Protein AF-A0A0Q9AHB1-F1 (afdb_monomer)

Mean predicted aligned error: 4.06 Å

Solvent-accessible surface area (backbone atoms only — not comparable to full-atom values): 9560 Å² total; per-residue (Å²): 133,93,78,72,89,80,87,86,77,61,76,89,49,44,69,60,50,55,49,52,66,69,68,57,67,99,54,82,50,74,65,58,46,51,43,52,50,53,38,51,51,30,42,77,64,73,39,53,75,69,41,67,54,43,90,66,41,55,68,45,82,72,51,75,43,78,50,66,79,38,78,40,66,98,51,99,54,70,43,67,46,81,44,76,42,65,41,76,35,64,89,39,68,52,30,38,54,49,50,55,51,52,55,50,44,34,66,38,89,88,49,86,80,52,73,78,77,51,71,67,27,45,74,71,36,31,56,92,93,44,76,41,62,40,73,54,24,52,80,83,46,89,53,77,80,54,74,74,75,62,76,84,129

Sequence (153 aa):
MRHDLRGFLPMTALPRFARWLSCQEDRESAREALRRELTEELGEAGHPELATGIAAVDFRWVRKVVDGPKKAPGHPYRQIRFFEVFELDLTIAAARTLHDALVALARDPGEALIICAGREDIVHGRIGALYVAPQSAFLIGDRRLHADLPAPR

Nearest PDB structures (foldseek):
  8ieb-assembly1_B  TM=1.935E-01  e=2.829E+00  Homo sapiens
  8ieq-assembly1_D  TM=2.046E-01  e=5.278E+00  Homo sapiens
  8rna-assembly1_F  TM=1.941E-01  e=9.252E+00  Influenza B virus (B/Memphis/13/2003)

Structure (mmCIF, N/CA/C/O backbone):
data_AF-A0A0Q9AHB1-F1
#
_entry.id   AF-A0A0Q9AHB1-F1
#
loop_
_atom_site.group_PDB
_atom_site.id
_atom_site.type_symbol
_atom_site.label_atom_id
_atom_site.label_alt_id
_atom_site.label_comp_id
_atom_site.label_asym_id
_atom_site.label_entity_id
_atom_site.label_seq_id
_atom_site.pdbx_PDB_ins_code
_atom_site.Cartn_x
_atom_site.Cartn_y
_atom_site.Cartn_z
_atom_site.occupancy
_atom_site.B_iso_or_equiv
_atom_site.auth_seq_id
_atom_site.auth_comp_id
_atom_site.auth_asym_id
_atom_site.auth_atom_id
_atom_site.pdbx_PDB_model_num
ATOM 1 N N . MET A 1 1 ? -8.662 -8.900 -4.309 1.00 58.69 1 MET A N 1
ATOM 2 C CA . MET A 1 1 ? -7.797 -8.839 -5.540 1.00 58.69 1 MET A CA 1
ATOM 3 C C . MET A 1 1 ? -8.229 -9.722 -6.742 1.00 58.69 1 MET A C 1
ATOM 5 O O . MET A 1 1 ? -7.449 -10.512 -7.278 1.00 58.69 1 MET A O 1
ATOM 9 N N . ARG A 1 2 ? -9.469 -9.604 -7.244 1.00 60.00 2 ARG A N 1
ATOM 10 C CA . ARG A 1 2 ? -9.946 -10.396 -8.411 1.00 60.00 2 ARG A CA 1
ATOM 11 C C . ARG A 1 2 ? -9.597 -9.766 -9.771 1.00 60.00 2 ARG A C 1
ATOM 13 O O . ARG A 1 2 ? -9.719 -10.429 -10.799 1.00 60.00 2 A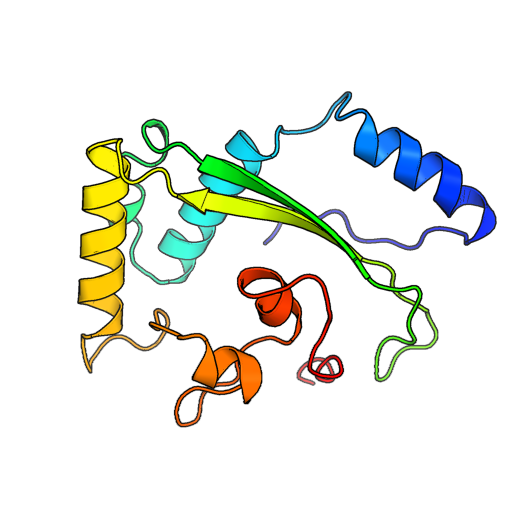RG A O 1
ATOM 20 N N . HIS A 1 3 ? -9.180 -8.501 -9.771 1.00 69.62 3 HIS A N 1
ATOM 21 C CA . HIS A 1 3 ? -9.064 -7.670 -10.971 1.00 69.62 3 HIS A CA 1
ATOM 22 C C . HIS A 1 3 ? -7.623 -7.281 -11.333 1.00 69.62 3 HIS A C 1
ATOM 24 O O . HIS A 1 3 ? -7.421 -6.541 -12.293 1.00 69.62 3 HIS A O 1
ATOM 30 N N . ASP A 1 4 ? -6.619 -7.806 -10.623 1.00 80.88 4 ASP A N 1
ATOM 31 C CA . ASP A 1 4 ? -5.221 -7.499 -10.918 1.00 80.88 4 ASP A CA 1
ATOM 32 C C . ASP A 1 4 ? -4.828 -8.007 -12.308 1.00 80.88 4 ASP A C 1
ATOM 34 O O . ASP A 1 4 ? -4.952 -9.198 -12.622 1.00 80.88 4 ASP A O 1
ATOM 38 N N . LEU A 1 5 ? -4.242 -7.129 -13.119 1.00 83.62 5 LEU A N 1
ATOM 39 C CA . LEU A 1 5 ? -3.598 -7.545 -14.356 1.00 83.62 5 LEU A CA 1
ATOM 40 C C . LEU A 1 5 ? -2.295 -8.292 -14.030 1.00 83.62 5 LEU A C 1
ATOM 42 O O . LEU A 1 5 ? -1.374 -7.737 -13.429 1.00 83.62 5 LEU A O 1
ATOM 46 N N . ARG A 1 6 ? -2.192 -9.551 -14.464 1.00 87.81 6 ARG A N 1
ATOM 47 C CA . ARG A 1 6 ? -1.013 -10.405 -14.250 1.00 87.81 6 ARG A CA 1
ATOM 48 C C . ARG A 1 6 ? -0.422 -10.832 -15.590 1.00 87.81 6 ARG A C 1
ATOM 50 O O . ARG A 1 6 ? -1.151 -11.198 -16.506 1.00 87.81 6 ARG A O 1
ATOM 57 N N . GLY A 1 7 ? 0.904 -10.802 -15.710 1.00 90.62 7 GLY A N 1
ATOM 58 C CA . GLY A 1 7 ? 1.592 -11.186 -16.942 1.00 90.62 7 GLY A CA 1
ATOM 59 C C . GLY A 1 7 ? 3.100 -10.962 -16.892 1.00 90.62 7 GLY A C 1
ATOM 60 O O . GLY A 1 7 ? 3.650 -10.526 -15.880 1.00 90.62 7 GLY A O 1
ATOM 61 N N . PHE A 1 8 ? 3.769 -11.258 -18.006 1.00 93.06 8 PHE A N 1
ATOM 62 C CA . PHE A 1 8 ? 5.209 -11.068 -18.172 1.00 93.06 8 PHE A CA 1
ATOM 63 C C . PHE A 1 8 ? 5.500 -10.014 -19.232 1.00 93.06 8 PHE A C 1
ATOM 65 O O . PHE A 1 8 ? 4.832 -9.944 -20.261 1.00 93.06 8 PHE A O 1
ATOM 72 N N . LEU A 1 9 ? 6.550 -9.231 -18.993 1.00 93.56 9 LEU A N 1
ATOM 73 C CA . LEU A 1 9 ? 7.043 -8.237 -19.933 1.00 93.56 9 LEU A CA 1
ATOM 74 C C . LEU A 1 9 ? 8.452 -8.629 -20.405 1.00 93.56 9 LEU A C 1
ATOM 76 O O . LEU A 1 9 ? 9.325 -8.865 -19.562 1.00 93.56 9 LEU A O 1
ATOM 80 N N . PRO A 1 10 ? 8.723 -8.660 -21.723 1.00 94.44 10 PRO A N 1
ATOM 81 C CA . PRO A 1 10 ? 10.085 -8.779 -22.228 1.00 94.44 10 PRO A CA 1
ATOM 82 C C . PRO A 1 10 ? 10.960 -7.642 -21.698 1.00 94.44 10 PRO A C 1
ATOM 84 O O . PRO A 1 10 ? 10.546 -6.482 -21.689 1.00 94.44 10 PRO A O 1
ATOM 87 N N . MET A 1 11 ? 12.200 -7.945 -21.306 1.00 91.50 11 MET A N 1
ATOM 88 C CA . MET A 1 11 ? 13.113 -6.943 -20.734 1.00 91.50 11 MET A CA 1
ATOM 89 C C . MET A 1 11 ? 13.337 -5.744 -21.671 1.00 91.50 11 MET A C 1
ATOM 91 O O . MET A 1 11 ? 13.443 -4.611 -21.211 1.00 91.50 11 MET A O 1
ATOM 95 N N . THR A 1 12 ? 13.330 -5.974 -22.986 1.00 96.06 12 THR A N 1
ATOM 96 C CA . THR A 1 12 ? 13.456 -4.933 -24.019 1.00 96.06 12 THR A CA 1
ATOM 97 C C . THR A 1 12 ? 12.296 -3.934 -24.026 1.00 96.06 12 THR A C 1
ATOM 99 O O . THR A 1 12 ? 12.474 -2.795 -24.448 1.00 96.06 12 THR A O 1
ATOM 102 N N . ALA A 1 13 ? 11.118 -4.318 -23.528 1.00 96.31 13 ALA A N 1
ATOM 103 C CA . ALA A 1 13 ? 9.947 -3.450 -23.444 1.00 96.31 13 ALA A CA 1
ATOM 104 C C . ALA A 1 13 ? 9.872 -2.658 -22.124 1.00 96.31 13 ALA A C 1
ATOM 106 O O . ALA A 1 13 ? 9.041 -1.753 -22.011 1.00 96.31 13 ALA A O 1
ATOM 107 N N . LEU A 1 14 ? 10.737 -2.953 -21.144 1.00 93.94 14 LEU A N 1
ATOM 108 C CA . LEU A 1 14 ? 10.698 -2.340 -19.814 1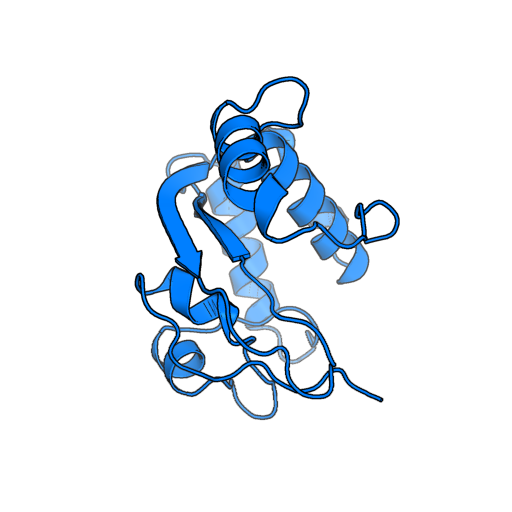.00 93.94 14 LEU A CA 1
ATOM 109 C C . LEU A 1 14 ? 10.813 -0.804 -19.833 1.00 93.94 14 LEU A C 1
ATOM 111 O O . LEU A 1 14 ? 10.004 -0.169 -19.158 1.00 93.94 14 LEU A O 1
ATOM 115 N N . PRO A 1 15 ? 11.717 -0.166 -20.604 1.00 94.62 15 PRO A N 1
ATOM 116 C CA . PRO A 1 15 ? 11.801 1.297 -20.620 1.00 94.62 15 PRO A CA 1
ATOM 117 C C . PRO A 1 15 ? 10.519 1.963 -21.134 1.00 94.62 15 PRO A C 1
ATOM 119 O O . PRO A 1 15 ? 10.082 2.980 -20.596 1.00 94.62 15 PRO A O 1
ATOM 122 N N . ARG A 1 16 ? 9.886 1.371 -22.157 1.00 95.19 16 ARG A N 1
ATOM 123 C CA . ARG A 1 16 ? 8.616 1.861 -22.710 1.00 95.19 16 ARG A CA 1
ATOM 124 C C . ARG A 1 16 ? 7.482 1.695 -21.703 1.00 95.19 16 ARG A C 1
ATOM 126 O O . ARG A 1 16 ? 6.714 2.630 -21.509 1.00 95.19 16 ARG A O 1
ATOM 133 N N . PHE A 1 17 ? 7.416 0.542 -21.041 1.00 93.44 17 PHE A N 1
ATOM 134 C CA . PHE A 1 17 ? 6.433 0.291 -19.991 1.00 93.44 17 PHE A CA 1
ATOM 135 C C . PHE A 1 17 ? 6.599 1.253 -18.810 1.00 93.44 17 PHE A C 1
ATOM 137 O O . PHE A 1 17 ? 5.624 1.846 -18.369 1.00 93.44 17 PHE A O 1
ATOM 144 N N . ALA A 1 18 ? 7.829 1.474 -18.338 1.00 93.62 18 ALA A N 1
ATOM 145 C CA . ALA A 1 18 ? 8.108 2.404 -17.247 1.00 93.62 18 ALA A CA 1
ATOM 146 C C . ALA A 1 18 ? 7.705 3.847 -17.595 1.00 93.62 18 ALA A C 1
ATOM 148 O O . ALA A 1 18 ? 7.184 4.558 -16.737 1.00 93.62 18 ALA A O 1
ATOM 149 N N . ARG A 1 19 ? 7.907 4.262 -18.855 1.00 93.69 19 ARG A N 1
ATOM 150 C CA . ARG A 1 19 ? 7.455 5.565 -19.357 1.00 93.69 19 ARG A CA 1
ATOM 151 C C . ARG A 1 19 ? 5.933 5.665 -19.361 1.00 93.69 19 ARG A C 1
ATOM 153 O O . ARG A 1 19 ? 5.407 6.591 -18.758 1.00 93.69 19 ARG A O 1
ATOM 160 N N . TRP A 1 20 ? 5.243 4.696 -19.961 1.00 93.06 20 TRP A N 1
ATOM 161 C CA . TRP A 1 20 ? 3.777 4.641 -19.946 1.00 93.06 20 TRP A CA 1
ATOM 162 C C . TRP A 1 20 ? 3.227 4.683 -18.510 1.00 93.06 20 TRP A C 1
ATOM 164 O O . TRP A 1 20 ? 2.403 5.532 -18.183 1.00 93.06 20 TRP A O 1
ATOM 174 N N . LEU A 1 21 ? 3.792 3.874 -17.607 1.00 91.44 21 LEU A N 1
ATOM 175 C CA . LEU A 1 21 ? 3.418 3.857 -16.193 1.00 91.44 21 LEU A CA 1
ATOM 176 C C . LEU A 1 21 ? 3.648 5.216 -15.507 1.00 91.44 21 LEU A C 1
ATOM 178 O O . LEU A 1 21 ? 2.941 5.553 -14.563 1.00 91.44 21 LEU A O 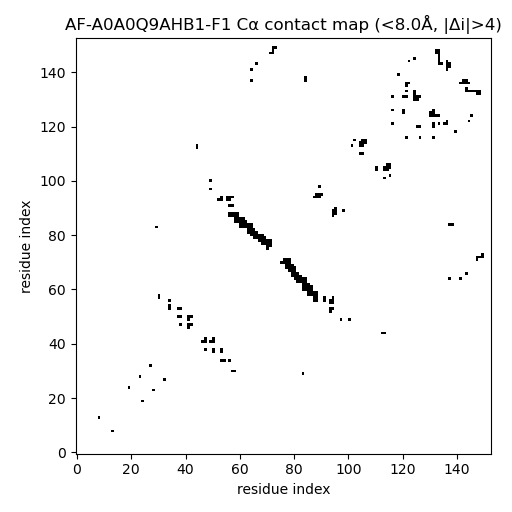1
ATOM 182 N N . SER A 1 22 ? 4.637 6.002 -15.938 1.00 89.56 22 SER A N 1
ATOM 183 C CA . SER A 1 22 ? 4.893 7.334 -15.376 1.00 89.56 22 SER A CA 1
ATOM 184 C C . SER A 1 22 ? 3.971 8.431 -15.905 1.00 89.56 22 SER A C 1
ATOM 186 O O . SER A 1 22 ? 3.758 9.401 -15.187 1.00 89.56 22 SER A O 1
ATOM 188 N N . CYS A 1 23 ? 3.421 8.278 -17.112 1.00 90.38 23 CYS A N 1
ATOM 189 C CA . CYS A 1 23 ? 2.523 9.264 -17.717 1.00 90.38 23 CYS A CA 1
ATOM 190 C C . CYS A 1 23 ? 1.126 9.269 -17.075 1.00 90.38 23 CYS A C 1
ATOM 192 O O . CYS A 1 23 ? 0.429 10.269 -17.172 1.00 90.38 23 CYS A O 1
ATOM 194 N N . GLN A 1 24 ? 0.735 8.180 -16.401 1.00 87.31 24 GLN A N 1
ATOM 195 C CA . GLN A 1 24 ? -0.597 8.000 -15.798 1.00 87.31 24 GLN A CA 1
ATOM 196 C C . GLN A 1 24 ? -1.775 8.136 -16.787 1.00 87.31 24 GLN A C 1
ATOM 198 O O . GLN A 1 24 ? -2.911 8.320 -16.367 1.00 87.31 24 GLN A O 1
ATOM 203 N N . GLU A 1 25 ? -1.519 8.005 -18.090 1.00 89.00 25 GLU A N 1
ATOM 204 C CA . GLU A 1 25 ? -2.550 8.019 -19.133 1.00 89.00 25 GLU A CA 1
ATOM 205 C C . GLU A 1 25 ? -3.327 6.692 -19.153 1.00 89.00 25 GLU A C 1
ATOM 207 O O . GLU A 1 25 ? -2.738 5.622 -18.972 1.00 89.00 25 GLU A O 1
ATOM 212 N N . ASP A 1 26 ? -4.644 6.773 -19.375 1.00 89.25 26 ASP A N 1
ATOM 213 C CA . ASP A 1 26 ? -5.570 5.634 -19.488 1.00 89.25 26 ASP A CA 1
ATOM 214 C C . ASP A 1 26 ? -5.549 4.658 -18.297 1.00 89.25 26 ASP A C 1
ATOM 216 O O . ASP A 1 26 ? -5.740 3.448 -18.447 1.00 89.25 26 ASP A O 1
ATOM 220 N N . ARG A 1 27 ? -5.312 5.176 -17.087 1.00 88.81 27 ARG A N 1
ATOM 221 C CA . ARG A 1 27 ? -5.348 4.395 -15.845 1.00 88.81 27 ARG A CA 1
ATOM 222 C C . ARG A 1 27 ? -5.998 5.160 -14.705 1.00 88.81 27 ARG A C 1
ATOM 224 O O . ARG A 1 27 ? -6.025 6.386 -14.695 1.00 88.81 27 ARG A O 1
ATOM 231 N N . GLU A 1 28 ? -6.453 4.398 -13.719 1.00 91.50 28 GLU A N 1
ATOM 232 C CA . GLU A 1 28 ? -6.858 4.917 -12.416 1.00 91.50 28 GLU A CA 1
ATOM 233 C C . GLU A 1 28 ? -5.714 5.752 -11.803 1.00 91.50 28 GLU A C 1
ATOM 235 O O . GLU A 1 28 ? -4.530 5.377 -11.859 1.00 91.50 28 GLU A O 1
ATOM 240 N N . SER A 1 29 ? -6.056 6.911 -11.239 1.00 92.38 29 SER A N 1
ATOM 241 C CA . SER A 1 29 ? -5.097 7.730 -10.503 1.00 92.38 29 SER A CA 1
ATOM 242 C C . SER A 1 29 ? -4.684 7.027 -9.210 1.00 92.38 29 SER A C 1
ATOM 244 O O . SER A 1 29 ? -5.430 6.236 -8.636 1.00 92.38 29 SER A O 1
ATOM 246 N N . ALA A 1 30 ? -3.501 7.349 -8.684 1.00 92.75 30 ALA A N 1
ATOM 247 C CA . ALA A 1 30 ? -3.036 6.732 -7.441 1.00 92.75 30 ALA A CA 1
ATOM 248 C C . ALA A 1 30 ? -3.999 6.959 -6.255 1.00 92.75 30 ALA A C 1
ATOM 250 O O . ALA A 1 30 ? -4.119 6.099 -5.390 1.00 92.75 30 ALA A O 1
ATOM 251 N N . ARG A 1 31 ? -4.716 8.092 -6.225 1.00 94.44 31 ARG A N 1
ATOM 252 C CA . ARG A 1 31 ? -5.703 8.393 -5.175 1.00 94.44 31 ARG A CA 1
ATOM 253 C C . ARG A 1 31 ? -6.963 7.544 -5.295 1.00 94.44 31 ARG A C 1
ATOM 255 O O . ARG A 1 31 ? -7.458 7.067 -4.280 1.00 94.44 31 ARG A O 1
ATOM 262 N N . GLU A 1 32 ? -7.485 7.382 -6.508 1.00 94.62 32 GLU A N 1
ATOM 263 C CA . GLU A 1 32 ? -8.636 6.509 -6.765 1.00 94.62 32 GLU A CA 1
ATOM 264 C C . GLU A 1 32 ? -8.289 5.067 -6.389 1.00 94.62 32 GLU A C 1
ATOM 266 O O . GLU A 1 32 ? -9.001 4.470 -5.583 1.00 94.62 32 GLU A O 1
ATOM 271 N N . ALA A 1 33 ? -7.119 4.589 -6.829 1.00 94.25 33 ALA A N 1
ATOM 272 C CA . ALA A 1 33 ? -6.628 3.258 -6.497 1.00 94.25 33 ALA A CA 1
ATOM 273 C C . ALA A 1 33 ? -6.493 3.062 -4.982 1.00 94.25 33 ALA A C 1
ATOM 275 O O . ALA A 1 33 ? -7.014 2.092 -4.450 1.00 94.25 33 ALA A O 1
ATOM 276 N N . LEU A 1 34 ? -5.871 4.000 -4.256 1.00 96.00 34 LEU A N 1
ATOM 277 C CA . LEU A 1 34 ? -5.745 3.906 -2.795 1.00 96.00 34 LEU A CA 1
ATOM 278 C C . LEU A 1 34 ? -7.101 3.830 -2.087 1.00 96.00 34 LEU A C 1
ATOM 280 O O . LEU A 1 34 ? -7.256 3.049 -1.155 1.00 96.00 34 LEU A O 1
ATOM 284 N N . ARG A 1 35 ? -8.087 4.623 -2.518 1.00 97.06 35 ARG A N 1
ATOM 285 C CA . ARG A 1 35 ? -9.439 4.591 -1.942 1.00 97.06 35 ARG A CA 1
ATOM 286 C C . ARG A 1 35 ? -10.138 3.263 -2.231 1.00 97.06 35 ARG A C 1
ATOM 288 O O . ARG A 1 35 ? -10.756 2.695 -1.331 1.00 97.06 35 ARG A O 1
ATOM 295 N N . ARG A 1 36 ? -10.042 2.768 -3.467 1.00 96.12 36 ARG A N 1
ATOM 296 C CA . ARG A 1 36 ? -10.633 1.491 -3.874 1.00 96.12 36 ARG A CA 1
ATOM 297 C C . ARG A 1 36 ? -9.994 0.321 -3.124 1.00 96.12 36 ARG A C 1
ATOM 299 O O . ARG A 1 36 ? -10.721 -0.423 -2.480 1.00 96.12 36 ARG A O 1
ATOM 306 N N . GLU A 1 37 ? -8.666 0.214 -3.128 1.00 95.38 37 GLU A N 1
ATOM 307 C CA . GLU A 1 37 ? -7.932 -0.843 -2.413 1.00 95.38 37 GLU A CA 1
ATOM 308 C C . GLU A 1 37 ? -8.221 -0.800 -0.909 1.00 95.38 37 GLU A C 1
ATOM 310 O O . GLU A 1 37 ? -8.540 -1.822 -0.321 1.00 95.38 37 GLU A O 1
ATOM 315 N N . LEU A 1 38 ? -8.213 0.381 -0.278 1.00 96.12 38 LEU A N 1
ATOM 316 C CA . LEU A 1 38 ? -8.539 0.490 1.147 1.00 96.12 38 LEU A CA 1
ATOM 317 C C . LEU A 1 38 ? -9.973 0.035 1.457 1.00 96.12 38 LEU A C 1
ATOM 319 O O . LEU A 1 38 ? -10.212 -0.576 2.493 1.00 96.12 38 LEU A O 1
ATOM 323 N N . THR A 1 39 ? -10.922 0.307 0.557 1.00 96.94 39 THR A N 1
ATOM 324 C CA . THR A 1 39 ? -12.306 -0.178 0.675 1.00 96.94 39 THR A CA 1
ATOM 325 C C . THR A 1 39 ? -12.376 -1.702 0.557 1.00 96.94 39 THR A C 1
ATOM 327 O O . THR A 1 39 ? -13.068 -2.341 1.348 1.00 96.94 39 THR A O 1
ATOM 330 N N . GLU A 1 40 ? -11.672 -2.280 -0.420 1.00 95.50 40 GLU A N 1
ATOM 331 C CA . GLU A 1 40 ? -11.613 -3.730 -0.639 1.00 95.50 40 GLU A CA 1
ATOM 332 C C . GLU A 1 40 ? -10.982 -4.445 0.562 1.00 95.50 40 GLU A C 1
ATOM 334 O O . GLU A 1 40 ? -11.600 -5.349 1.118 1.00 95.50 40 GLU A O 1
ATOM 339 N N . GLU A 1 41 ? -9.814 -3.990 1.018 1.00 95.38 41 GLU A N 1
ATOM 340 C CA . GLU A 1 41 ? -9.073 -4.582 2.139 1.00 95.38 41 GLU A CA 1
ATOM 341 C C . GLU A 1 41 ? -9.857 -4.500 3.456 1.00 95.38 41 GLU A C 1
ATOM 343 O O . GLU A 1 41 ? -9.894 -5.466 4.211 1.00 95.38 41 GLU A O 1
ATOM 348 N N . LEU A 1 42 ? -10.558 -3.390 3.726 1.00 96.56 42 LEU A N 1
ATOM 349 C CA . LEU A 1 42 ? -11.448 -3.294 4.891 1.00 96.56 42 LEU A CA 1
ATOM 350 C C . LEU A 1 42 ? -12.619 -4.275 4.807 1.00 96.56 42 LEU A C 1
ATOM 352 O O . LEU A 1 42 ? -12.994 -4.868 5.814 1.00 96.56 42 LEU A O 1
ATOM 356 N N . GLY A 1 43 ? -13.189 -4.473 3.617 1.00 96.19 43 GLY A N 1
ATOM 357 C CA . GLY A 1 43 ? -14.225 -5.480 3.401 1.00 96.19 43 GLY A CA 1
ATOM 358 C C . GLY A 1 43 ? -13.705 -6.906 3.606 1.00 96.19 43 GLY A C 1
ATOM 359 O O . GLY A 1 43 ? -14.357 -7.698 4.286 1.00 96.19 43 GLY A O 1
ATOM 360 N N . GLU A 1 44 ? -12.527 -7.224 3.063 1.00 94.88 44 GLU A N 1
ATOM 361 C CA . GLU A 1 44 ? -11.861 -8.524 3.230 1.00 94.88 44 GLU A CA 1
ATOM 362 C C . GLU A 1 44 ? -11.454 -8.773 4.697 1.00 94.88 44 GLU A C 1
ATOM 364 O O . GLU A 1 44 ? -11.545 -9.907 5.170 1.00 94.88 44 GLU A O 1
ATOM 369 N N . ALA A 1 45 ? -11.105 -7.719 5.443 1.00 95.44 45 ALA A N 1
ATOM 370 C CA . ALA A 1 45 ? -10.819 -7.768 6.876 1.00 95.44 45 ALA A CA 1
ATOM 371 C C . ALA A 1 45 ? -12.073 -7.843 7.771 1.00 95.44 45 ALA A C 1
ATOM 373 O O . ALA A 1 45 ? -11.942 -7.975 8.981 1.00 95.44 45 ALA A O 1
ATOM 374 N N . GLY A 1 46 ? -13.286 -7.774 7.209 1.00 96.62 46 GLY A N 1
ATOM 375 C CA . GLY A 1 46 ? -14.532 -7.857 7.979 1.00 96.62 46 GLY A CA 1
ATOM 376 C C . GLY A 1 46 ? -15.018 -6.533 8.579 1.00 96.62 46 GLY A C 1
ATOM 377 O O . GLY A 1 46 ? -15.930 -6.557 9.402 1.00 96.62 46 GLY A O 1
ATOM 378 N N . HIS A 1 47 ? -14.476 -5.400 8.122 1.00 96.94 47 HIS A N 1
ATOM 379 C CA . HIS A 1 47 ? -14.817 -4.042 8.562 1.00 96.94 47 HIS A CA 1
ATOM 380 C C . HIS A 1 47 ? -15.385 -3.142 7.446 1.00 96.94 47 HIS A C 1
ATOM 382 O O . HIS A 1 47 ? -14.929 -2.003 7.266 1.00 96.94 47 HIS A O 1
ATOM 388 N N . PRO A 1 48 ? -16.380 -3.594 6.654 1.00 97.12 48 PRO A N 1
ATOM 389 C CA . PRO A 1 48 ? -16.949 -2.777 5.582 1.00 97.12 48 PRO A CA 1
ATOM 390 C C . PRO A 1 48 ? -17.592 -1.477 6.096 1.00 97.12 48 PRO A C 1
ATOM 392 O O . PRO A 1 48 ? -17.706 -0.510 5.345 1.00 97.12 48 PRO A O 1
ATOM 395 N N . GLU A 1 49 ? -17.986 -1.406 7.369 1.00 97.00 49 GLU A N 1
ATOM 396 C CA . GLU A 1 49 ? -18.500 -0.193 8.006 1.00 97.00 49 GLU A CA 1
ATOM 397 C C . GLU A 1 49 ? -17.483 0.954 8.001 1.00 97.00 49 GLU A C 1
ATOM 399 O O . GLU A 1 49 ? -17.879 2.111 7.831 1.00 97.00 49 GLU A O 1
ATOM 404 N N . LEU A 1 50 ? -16.184 0.647 8.094 1.00 96.50 50 LEU A N 1
ATOM 405 C CA . LEU A 1 50 ? -15.108 1.639 8.047 1.00 96.50 50 LEU A CA 1
ATOM 406 C C . LEU A 1 50 ? -14.855 2.182 6.640 1.00 96.50 50 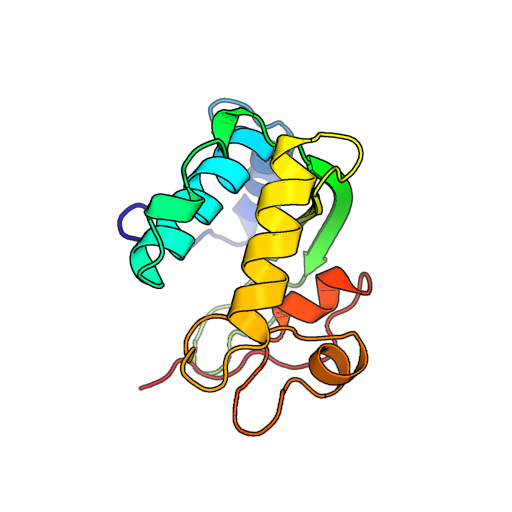LEU A C 1
ATOM 408 O O . LEU A 1 50 ? -14.234 3.235 6.493 1.00 96.50 50 LEU A O 1
ATOM 412 N N . ALA A 1 51 ? -15.376 1.523 5.602 1.00 94.94 51 ALA A N 1
ATOM 413 C CA . ALA A 1 51 ? -15.321 2.064 4.251 1.00 94.94 51 ALA A CA 1
ATOM 414 C C . ALA A 1 51 ? -16.227 3.295 4.068 1.00 94.94 51 ALA A C 1
ATOM 416 O O . ALA A 1 51 ? -16.070 4.069 3.113 1.00 94.94 51 ALA A O 1
ATOM 417 N N . THR A 1 52 ? -17.157 3.517 5.002 1.00 92.62 52 THR A N 1
ATOM 418 C CA . THR A 1 52 ? -18.024 4.695 5.016 1.00 92.62 52 THR A CA 1
ATOM 419 C C . THR A 1 52 ? -17.179 5.962 5.149 1.00 92.62 52 THR A C 1
ATOM 421 O O . THR A 1 52 ? -16.588 6.234 6.187 1.00 92.62 52 THR A O 1
ATOM 424 N N . GLY A 1 53 ? -17.140 6.773 4.091 1.00 90.69 53 GLY A N 1
ATOM 425 C CA . GLY A 1 53 ? -16.402 8.039 4.084 1.00 90.69 53 GLY A CA 1
ATOM 426 C C . GLY A 1 53 ? -15.005 7.978 3.464 1.00 90.69 53 GLY A C 1
ATOM 427 O O . GLY A 1 53 ? -14.357 9.021 3.381 1.00 90.69 53 GLY A O 1
ATOM 428 N N . ILE A 1 54 ? -14.563 6.832 2.928 1.00 96.75 54 ILE A N 1
ATOM 429 C CA . ILE A 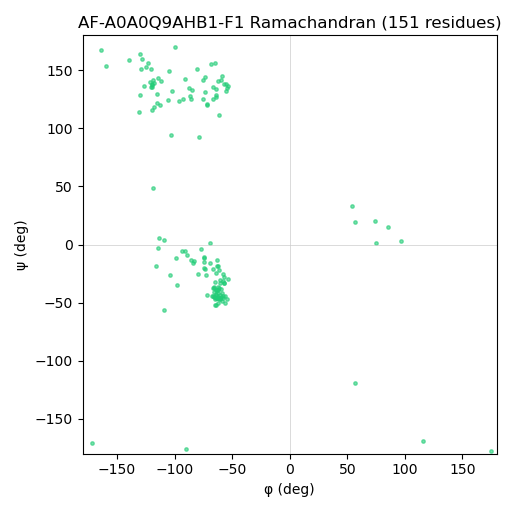1 54 ? -13.289 6.742 2.186 1.00 96.75 54 ILE A CA 1
ATOM 430 C C . ILE A 1 54 ? -13.243 7.716 0.998 1.00 96.75 54 ILE A C 1
ATOM 432 O O . ILE A 1 54 ? -12.200 8.293 0.698 1.00 96.75 54 ILE A O 1
ATOM 436 N N . ALA A 1 55 ? -14.378 7.982 0.349 1.00 96.12 55 ALA A N 1
ATOM 437 C CA . ALA A 1 55 ? -14.449 8.977 -0.723 1.00 96.12 55 ALA A CA 1
ATOM 438 C C . ALA A 1 55 ? -14.015 10.390 -0.274 1.00 96.12 55 ALA A C 1
ATOM 440 O O . ALA A 1 55 ? -13.558 11.180 -1.099 1.00 96.12 55 ALA A O 1
ATOM 441 N N . ALA A 1 56 ? -14.133 10.696 1.023 1.00 97.06 56 ALA A N 1
ATOM 442 C CA . ALA A 1 56 ? -13.757 11.975 1.615 1.00 97.06 56 ALA A CA 1
ATOM 443 C C . ALA A 1 56 ? -12.324 12.003 2.177 1.00 97.06 56 ALA A C 1
ATOM 445 O O . ALA A 1 56 ? -11.881 13.067 2.602 1.00 97.06 56 ALA A O 1
ATOM 446 N N . VAL A 1 57 ? -11.590 10.881 2.197 1.00 97.75 57 VAL A N 1
ATOM 447 C CA . VAL A 1 57 ? -10.176 10.877 2.607 1.00 97.75 57 VAL A CA 1
ATOM 448 C C . VAL 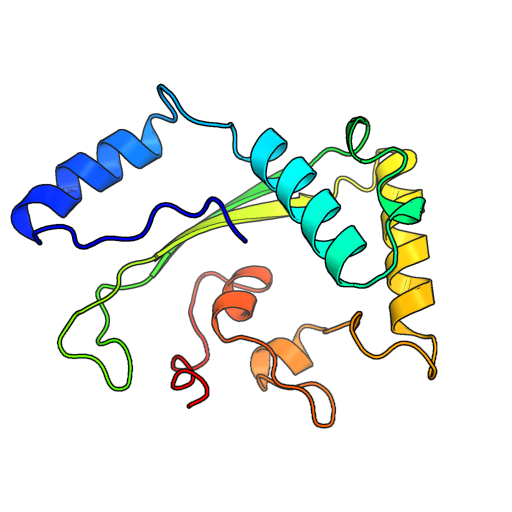A 1 57 ? -9.277 11.335 1.463 1.00 97.75 57 VAL A C 1
ATOM 450 O O . VAL A 1 57 ? -9.594 11.115 0.292 1.00 97.75 57 VAL A O 1
ATOM 453 N N . ASP A 1 58 ? -8.138 11.942 1.779 1.00 97.75 58 ASP A N 1
ATOM 454 C CA . ASP A 1 58 ? -7.104 12.263 0.793 1.00 97.75 58 ASP A CA 1
ATOM 455 C C . ASP A 1 58 ? -5.734 11.785 1.273 1.00 97.75 58 ASP A C 1
ATOM 457 O O . ASP A 1 58 ? -5.525 11.456 2.444 1.00 97.75 58 ASP A O 1
ATOM 461 N N . PHE A 1 59 ? -4.810 11.730 0.325 1.00 97.88 59 PHE A N 1
ATOM 462 C CA . PHE A 1 59 ? -3.480 11.194 0.493 1.00 97.88 59 PHE A CA 1
ATOM 463 C C . PHE A 1 59 ? -2.446 12.184 -0.035 1.00 97.88 59 PHE A C 1
ATOM 465 O O . PHE A 1 59 ? -2.489 12.632 -1.188 1.00 97.88 59 PHE A O 1
ATOM 472 N N . ARG A 1 60 ? -1.458 12.484 0.803 1.00 97.69 60 ARG A N 1
ATOM 473 C CA . ARG A 1 60 ? -0.300 13.289 0.440 1.00 97.69 60 ARG A CA 1
ATOM 474 C C . ARG A 1 60 ? 0.762 12.396 -0.182 1.00 97.69 60 ARG A C 1
ATOM 476 O O . ARG A 1 60 ? 1.196 11.419 0.421 1.00 97.69 60 ARG A O 1
ATOM 483 N N . TRP A 1 61 ? 1.203 12.741 -1.386 1.00 97.25 61 TRP A N 1
ATOM 484 C CA . TRP A 1 61 ? 2.317 12.046 -2.024 1.00 97.25 61 TRP A CA 1
ATOM 485 C C . TRP A 1 61 ? 3.609 12.245 -1.224 1.00 97.25 61 TRP A C 1
ATOM 487 O O . TRP A 1 61 ? 3.932 13.368 -0.833 1.00 97.25 61 TRP A O 1
ATOM 497 N N . VAL A 1 62 ? 4.352 11.160 -1.001 1.00 96.94 62 VAL A N 1
ATOM 498 C CA . VAL A 1 62 ? 5.613 11.174 -0.247 1.00 96.94 62 VAL A CA 1
ATOM 499 C C . VAL A 1 62 ? 6.802 10.951 -1.174 1.00 96.94 62 VAL A C 1
ATOM 501 O O . VAL A 1 62 ? 7.747 11.738 -1.165 1.00 96.94 62 VAL A O 1
ATOM 504 N N . ARG A 1 63 ? 6.804 9.844 -1.928 1.00 95.75 63 ARG A N 1
ATOM 505 C CA . ARG A 1 63 ? 7.929 9.465 -2.796 1.00 95.75 63 ARG A CA 1
ATOM 506 C C . ARG A 1 63 ? 7.535 8.412 -3.825 1.00 95.75 63 ARG A C 1
ATOM 508 O O . ARG A 1 63 ? 6.519 7.736 -3.695 1.00 95.75 63 ARG A O 1
ATOM 515 N N . LYS A 1 64 ? 8.415 8.211 -4.803 1.00 95.50 64 LYS A N 1
ATOM 516 C CA . LYS A 1 64 ? 8.392 7.069 -5.720 1.00 95.50 64 LYS A CA 1
ATOM 517 C C . LYS A 1 64 ? 9.592 6.167 -5.446 1.00 95.50 64 LYS A C 1
ATOM 519 O O . LYS A 1 64 ? 10.688 6.670 -5.213 1.00 95.50 64 LYS A O 1
ATOM 524 N N . VAL A 1 65 ? 9.398 4.854 -5.507 1.00 96.06 65 VAL A N 1
ATOM 525 C CA . VAL A 1 65 ? 10.464 3.855 -5.360 1.00 96.06 65 VAL A CA 1
ATOM 526 C C . VAL A 1 65 ? 10.450 2.914 -6.556 1.00 96.06 65 VAL A C 1
ATOM 528 O O . VAL A 1 65 ? 9.395 2.455 -6.991 1.00 96.06 65 VAL A O 1
ATOM 531 N N . VAL A 1 66 ? 11.632 2.612 -7.086 1.00 95.38 66 VAL A N 1
ATOM 532 C CA . VAL A 1 66 ? 11.824 1.557 -8.084 1.00 95.38 66 VAL A CA 1
ATOM 533 C C . VAL A 1 66 ? 12.752 0.515 -7.482 1.00 95.38 66 VAL A C 1
ATOM 535 O O . VAL A 1 66 ? 13.892 0.816 -7.143 1.00 95.38 66 VAL A O 1
ATOM 538 N N . ASP A 1 67 ? 12.260 -0.709 -7.335 1.00 94.62 67 ASP A N 1
ATOM 539 C CA . ASP A 1 67 ? 12.991 -1.799 -6.699 1.00 94.62 67 ASP A CA 1
ATOM 540 C C . ASP A 1 67 ? 13.187 -2.964 -7.671 1.00 94.62 67 ASP A C 1
ATOM 542 O O . ASP A 1 67 ? 12.233 -3.613 -8.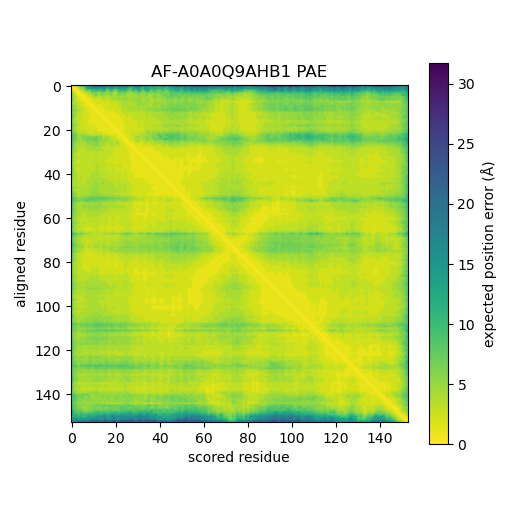102 1.00 94.62 67 ASP A O 1
ATOM 546 N N . GLY A 1 68 ? 14.446 -3.239 -8.008 1.00 92.06 68 GLY A N 1
ATOM 547 C CA . GLY A 1 68 ? 14.831 -4.295 -8.939 1.00 92.06 68 GLY A CA 1
ATOM 548 C C . GLY A 1 68 ? 15.496 -3.772 -10.217 1.00 92.06 68 GLY A C 1
ATOM 549 O O . GLY A 1 68 ? 15.875 -2.605 -10.276 1.00 92.06 68 GLY A O 1
ATOM 550 N N . PRO A 1 69 ? 15.678 -4.632 -11.235 1.00 93.19 69 PRO A N 1
ATOM 551 C CA . PRO A 1 69 ? 15.187 -6.009 -11.326 1.00 93.19 69 PRO A CA 1
ATOM 552 C C . PRO A 1 69 ? 15.952 -6.994 -10.423 1.00 93.19 69 PRO A C 1
ATOM 554 O O . PRO A 1 69 ? 17.180 -7.066 -10.463 1.00 93.19 69 PRO A O 1
ATOM 557 N N . LYS A 1 70 ? 15.228 -7.812 -9.654 1.00 92.12 70 LYS A N 1
ATOM 558 C CA . LYS A 1 70 ? 15.766 -8.837 -8.737 1.00 92.12 70 LYS A CA 1
ATOM 559 C C . LYS A 1 70 ? 15.211 -10.222 -9.065 1.00 92.12 70 LYS A C 1
ATOM 561 O O . LYS A 1 70 ? 14.159 -10.336 -9.684 1.00 92.12 70 LYS A O 1
ATOM 566 N N . LYS A 1 71 ? 15.920 -11.285 -8.679 1.00 91.94 71 LYS A N 1
ATOM 567 C CA . LYS A 1 71 ? 15.415 -12.661 -8.810 1.00 91.94 71 LYS A CA 1
ATOM 568 C C . LYS A 1 71 ? 14.222 -12.841 -7.868 1.00 91.94 71 LYS A C 1
ATOM 570 O O . LYS A 1 71 ? 14.361 -12.573 -6.679 1.00 91.94 71 LYS A O 1
ATOM 575 N N . ALA A 1 72 ? 13.080 -13.277 -8.396 1.00 89.88 72 ALA A N 1
ATOM 576 C CA . ALA A 1 72 ? 11.945 -13.652 -7.560 1.00 89.88 72 ALA A CA 1
ATOM 577 C C . ALA A 1 72 ? 12.240 -15.024 -6.913 1.00 89.88 72 ALA A C 1
ATOM 579 O O . ALA A 1 72 ? 12.589 -15.960 -7.647 1.00 89.88 72 ALA A O 1
ATOM 580 N N . PRO A 1 73 ? 12.167 -15.163 -5.575 1.00 89.12 73 PRO A N 1
ATOM 581 C CA . PRO A 1 73 ? 12.449 -16.427 -4.896 1.00 89.12 73 PRO A CA 1
ATOM 582 C C . PRO A 1 73 ? 11.585 -17.565 -5.440 1.00 89.12 73 PRO A C 1
ATOM 584 O O . PRO A 1 73 ? 10.382 -17.406 -5.598 1.00 89.12 73 PRO A O 1
ATOM 587 N N . GLY A 1 74 ? 12.199 -18.707 -5.755 1.00 89.69 74 GLY A N 1
ATOM 588 C CA . GLY A 1 74 ? 11.482 -19.878 -6.275 1.00 89.69 74 GLY A CA 1
ATOM 589 C C . GLY A 1 74 ? 11.019 -19.789 -7.736 1.00 89.69 74 GLY A C 1
ATOM 590 O O . GLY A 1 74 ? 10.446 -20.751 -8.236 1.00 89.69 74 GLY A O 1
ATOM 591 N N . HIS A 1 75 ? 11.295 -18.694 -8.455 1.00 89.69 75 HIS A N 1
ATOM 592 C CA . HIS A 1 75 ? 10.786 -18.490 -9.814 1.00 89.69 75 HIS A CA 1
ATOM 593 C C . HIS A 1 75 ? 11.889 -18.318 -10.870 1.00 89.69 75 HIS A C 1
ATOM 595 O O . HIS A 1 75 ? 12.960 -17.775 -10.581 1.00 89.69 75 HIS A O 1
ATOM 601 N N . PRO A 1 76 ? 11.655 -18.707 -12.141 1.00 92.31 76 PRO A N 1
ATOM 602 C CA . PRO A 1 76 ? 12.640 -18.564 -13.215 1.00 92.31 76 PRO A CA 1
ATOM 603 C C . PRO A 1 76 ? 12.806 -17.115 -13.708 1.00 92.31 76 PRO A C 1
ATOM 605 O O . PRO A 1 76 ? 13.794 -16.821 -14.374 1.00 92.31 76 PRO A O 1
ATOM 608 N N . TYR A 1 77 ? 11.924 -16.191 -13.324 1.00 91.94 77 TYR A N 1
ATOM 609 C CA . TYR A 1 77 ? 11.921 -14.802 -13.789 1.00 91.94 77 TYR A CA 1
ATOM 610 C C . TYR A 1 77 ? 12.563 -13.808 -12.806 1.00 91.94 77 TYR A C 1
ATOM 612 O O . TYR A 1 77 ? 12.885 -14.121 -11.656 1.00 91.94 77 TYR A O 1
ATOM 620 N N . ARG A 1 78 ? 12.762 -12.576 -13.286 1.00 93.56 78 ARG A N 1
ATOM 621 C CA . ARG A 1 78 ? 13.133 -11.412 -12.474 1.00 93.56 78 ARG A CA 1
ATOM 622 C C . ARG A 1 78 ? 11.927 -10.496 -12.300 1.00 93.56 78 ARG A C 1
ATOM 624 O O . ARG A 1 78 ? 11.100 -10.399 -13.200 1.00 93.56 78 ARG A O 1
ATOM 631 N N . GLN A 1 79 ? 11.868 -9.803 -11.173 1.00 93.00 79 GLN A N 1
ATOM 632 C CA . GLN A 1 79 ? 10.822 -8.849 -10.843 1.00 93.00 79 GLN A CA 1
ATOM 633 C C . GLN A 1 79 ? 11.418 -7.460 -10.621 1.00 93.00 79 GLN A C 1
ATOM 635 O O . GLN A 1 79 ? 12.442 -7.305 -9.954 1.00 93.00 79 GLN A O 1
ATOM 640 N N . ILE A 1 80 ? 10.759 -6.460 -11.193 1.00 94.31 80 ILE A N 1
ATOM 641 C CA . ILE A 1 80 ? 10.942 -5.044 -10.887 1.00 94.31 80 ILE A CA 1
ATOM 642 C C . ILE A 1 80 ? 9.615 -4.526 -10.335 1.00 94.31 80 ILE A C 1
ATOM 644 O O . ILE A 1 80 ? 8.554 -4.917 -10.822 1.00 94.31 80 ILE A O 1
ATOM 648 N N . ARG A 1 81 ? 9.668 -3.698 -9.296 1.00 93.94 81 ARG A N 1
ATOM 649 C CA . ARG A 1 81 ? 8.493 -3.098 -8.665 1.00 93.94 81 ARG A CA 1
ATOM 650 C C . ARG A 1 81 ? 8.593 -1.584 -8.740 1.00 93.94 81 ARG A C 1
ATOM 652 O O . ARG A 1 81 ? 9.654 -1.021 -8.480 1.00 93.94 81 ARG A O 1
ATOM 659 N N . PHE A 1 82 ? 7.486 -0.948 -9.091 1.00 95.00 82 PHE A N 1
ATOM 660 C CA . PHE A 1 82 ? 7.328 0.499 -9.076 1.00 95.00 82 PHE A CA 1
ATOM 661 C C . PHE A 1 82 ? 6.309 0.818 -7.988 1.00 95.00 82 PHE A C 1
ATOM 663 O O . PHE A 1 82 ? 5.183 0.337 -8.059 1.00 95.00 82 PHE A O 1
ATOM 670 N N . PHE A 1 83 ? 6.708 1.596 -6.990 1.00 95.19 83 PHE A N 1
ATOM 671 C CA . PHE A 1 83 ? 5.847 2.012 -5.891 1.00 95.19 83 PHE A CA 1
ATOM 672 C C . PHE A 1 83 ? 5.709 3.526 -5.879 1.00 95.19 83 PHE A C 1
ATOM 674 O O . PHE A 1 83 ? 6.684 4.250 -6.092 1.00 95.19 83 PHE A O 1
ATOM 681 N N . GLU A 1 84 ? 4.511 3.994 -5.567 1.00 95.56 84 GLU A N 1
ATOM 682 C CA . GLU A 1 84 ? 4.239 5.370 -5.177 1.00 95.56 84 GLU A CA 1
ATOM 683 C C . GLU A 1 84 ? 3.755 5.314 -3.728 1.00 95.56 84 GLU A C 1
ATOM 685 O O . GLU A 1 84 ? 2.821 4.583 -3.409 1.00 95.56 84 GLU A O 1
ATOM 690 N N . VAL A 1 85 ? 4.453 6.010 -2.835 1.00 96.50 85 VAL A N 1
ATOM 691 C CA . VAL A 1 85 ? 4.180 5.997 -1.397 1.00 96.50 85 VAL A CA 1
ATOM 692 C C . VAL A 1 85 ? 3.440 7.272 -1.047 1.00 96.50 85 VAL A C 1
ATOM 694 O O . VAL A 1 85 ? 3.866 8.371 -1.419 1.00 96.50 85 VAL A O 1
ATOM 697 N N . PHE A 1 86 ? 2.358 7.106 -0.300 1.00 97.62 86 PHE A N 1
ATOM 698 C CA . PHE A 1 86 ? 1.503 8.184 0.153 1.00 97.62 86 PHE A CA 1
ATOM 699 C C . PHE A 1 86 ? 1.290 8.102 1.660 1.00 97.62 86 PHE A C 1
ATOM 701 O O . PHE A 1 86 ? 1.468 7.051 2.273 1.00 97.62 86 PHE A O 1
ATOM 708 N N . GLU A 1 87 ? 0.890 9.223 2.237 1.00 96.81 87 GLU A N 1
ATOM 709 C CA . GLU A 1 87 ? 0.499 9.354 3.632 1.00 96.81 87 GLU A CA 1
ATOM 710 C C . GLU A 1 87 ? -0.951 9.827 3.702 1.00 96.81 87 GLU A C 1
ATOM 712 O O . GLU A 1 87 ? -1.355 10.695 2.927 1.00 96.81 87 GLU A O 1
ATOM 717 N N . LEU A 1 88 ? -1.731 9.258 4.617 1.00 97.56 88 LEU A N 1
ATOM 718 C CA . LEU A 1 88 ? -3.103 9.685 4.865 1.00 97.56 88 LEU A CA 1
ATOM 719 C C . LEU A 1 88 ? -3.110 11.127 5.401 1.00 97.56 88 LEU A C 1
ATOM 721 O O . LEU A 1 88 ? -2.417 11.432 6.372 1.00 97.56 88 LEU A O 1
ATOM 725 N N . ASP A 1 89 ? -3.881 12.023 4.782 1.00 98.00 89 ASP A N 1
ATOM 726 C CA . ASP A 1 89 ? -3.922 13.429 5.189 1.00 98.00 89 ASP A CA 1
ATOM 727 C C . ASP A 1 89 ? -4.793 13.625 6.438 1.00 98.00 89 ASP A C 1
ATOM 729 O O . ASP A 1 89 ? -6.000 13.863 6.368 1.00 98.00 89 ASP A O 1
ATOM 733 N N . LEU A 1 90 ? -4.151 13.573 7.605 1.00 98.19 90 LEU A N 1
ATOM 734 C CA . LEU A 1 90 ? -4.802 13.757 8.902 1.00 98.19 90 LEU A CA 1
ATOM 735 C C . LEU A 1 90 ? -5.280 15.194 9.163 1.00 98.19 90 LEU A C 1
ATOM 737 O O . LEU A 1 90 ? -5.835 15.456 10.230 1.00 98.19 90 LEU A O 1
ATOM 741 N N . THR A 1 91 ? -5.112 16.148 8.241 1.00 98.06 91 THR A N 1
ATOM 742 C CA . THR A 1 91 ? -5.790 17.453 8.341 1.00 98.06 91 THR A CA 1
ATOM 743 C C . THR A 1 91 ? -7.278 17.345 7.992 1.00 98.06 91 THR A C 1
ATOM 745 O O . THR A 1 91 ? -8.088 18.138 8.485 1.00 98.06 91 THR A O 1
ATOM 748 N N . ILE A 1 92 ? -7.673 16.292 7.273 1.00 97.94 92 ILE A N 1
ATOM 749 C CA . ILE A 1 92 ? -9.057 15.997 6.903 1.00 97.94 92 ILE A CA 1
ATOM 750 C C . ILE A 1 92 ? -9.756 15.227 8.029 1.00 97.94 92 ILE A C 1
ATOM 752 O O . ILE A 1 92 ? -9.237 14.246 8.560 1.00 97.94 92 ILE A O 1
ATOM 756 N N . ALA A 1 93 ? -10.970 15.652 8.391 1.00 97.81 93 ALA A N 1
ATOM 757 C CA . ALA A 1 93 ? -11.721 15.042 9.491 1.00 97.81 93 ALA A CA 1
ATOM 758 C C . ALA A 1 93 ? -12.020 13.550 9.257 1.00 97.81 93 ALA A C 1
ATOM 760 O O . ALA A 1 93 ? -11.748 12.742 10.137 1.00 97.81 93 ALA A O 1
ATOM 761 N N . ALA A 1 94 ? -12.494 13.183 8.060 1.00 97.00 94 ALA A N 1
ATOM 762 C CA . ALA A 1 94 ? -12.772 11.788 7.705 1.00 97.00 94 ALA A CA 1
ATOM 763 C C . ALA A 1 94 ? -11.520 10.898 7.794 1.00 97.00 94 ALA A C 1
ATOM 765 O O . ALA A 1 94 ? -11.592 9.771 8.275 1.00 97.00 94 ALA A O 1
ATOM 766 N N . ALA A 1 95 ? -10.361 11.426 7.390 1.00 97.75 95 ALA A N 1
ATOM 767 C CA . ALA A 1 95 ? -9.090 10.718 7.471 1.00 97.75 95 ALA A CA 1
ATOM 768 C C . ALA A 1 95 ? -8.660 10.468 8.925 1.00 97.75 95 ALA A C 1
ATOM 770 O O . ALA A 1 95 ? -8.217 9.367 9.242 1.00 97.75 95 ALA A O 1
ATOM 771 N N . ARG A 1 96 ? -8.849 11.444 9.826 1.00 98.19 96 ARG A N 1
ATOM 772 C CA . ARG A 1 96 ? -8.618 11.242 11.269 1.00 98.19 96 ARG A CA 1
ATOM 773 C C . ARG A 1 96 ? -9.552 10.196 11.858 1.00 98.19 96 ARG A C 1
ATOM 775 O O . ARG A 1 96 ? -9.088 9.309 12.557 1.00 98.19 96 ARG A O 1
ATOM 782 N N . THR A 1 97 ? -10.845 10.266 11.543 1.00 97.81 97 THR A N 1
ATOM 783 C CA . THR A 1 97 ? -11.819 9.280 12.026 1.00 97.81 97 THR A CA 1
ATOM 784 C C . THR A 1 97 ? -11.443 7.864 11.594 1.00 97.81 97 THR A C 1
ATOM 786 O O . THR A 1 97 ? -11.441 6.961 12.426 1.00 97.81 97 THR A O 1
ATOM 789 N N . LEU A 1 98 ? -11.071 7.675 10.325 1.00 97.62 98 LEU A N 1
ATOM 790 C CA . LEU A 1 98 ? -10.613 6.381 9.822 1.00 97.62 98 LEU A CA 1
ATOM 791 C C . LEU A 1 98 ? -9.322 5.922 10.512 1.00 97.62 98 LEU A C 1
ATOM 793 O O . LEU A 1 98 ? -9.233 4.775 10.939 1.00 97.62 98 LEU A O 1
ATOM 797 N N . HIS A 1 99 ? -8.341 6.815 10.656 1.00 97.56 99 HIS A N 1
ATOM 798 C CA . HIS A 1 99 ? -7.097 6.532 11.371 1.00 97.56 99 HIS A CA 1
ATOM 799 C C . HIS A 1 99 ? -7.362 6.058 12.805 1.00 97.56 99 HIS A C 1
ATOM 801 O O . HIS A 1 99 ? -6.849 5.021 13.218 1.00 97.56 99 HIS A O 1
ATOM 807 N N . ASP A 1 100 ? -8.182 6.789 13.556 1.00 97.94 100 ASP A N 1
ATOM 808 C CA . ASP A 1 100 ? -8.458 6.481 14.957 1.00 97.94 100 ASP A CA 1
ATOM 809 C C . ASP A 1 100 ? -9.207 5.151 15.100 1.00 97.94 100 ASP A C 1
ATOM 811 O O . ASP A 1 100 ? -8.895 4.368 15.998 1.00 97.94 100 ASP A O 1
ATOM 815 N N . ALA A 1 101 ? -10.131 4.854 14.180 1.00 97.50 101 ALA A N 1
ATOM 816 C CA . ALA A 1 101 ? -10.819 3.568 14.124 1.00 97.50 101 ALA A CA 1
ATOM 817 C C . ALA A 1 101 ? -9.852 2.406 13.836 1.00 97.50 101 ALA A C 1
ATOM 819 O O . ALA A 1 101 ? -9.875 1.404 14.547 1.00 97.50 101 ALA A O 1
ATOM 820 N N . LEU A 1 102 ? -8.955 2.555 12.855 1.00 97.38 102 LEU A N 1
ATOM 821 C CA . LEU A 1 102 ? -7.934 1.549 12.536 1.00 97.38 102 LEU A CA 1
ATOM 822 C C . LEU A 1 102 ? -6.976 1.312 13.709 1.00 97.38 102 LEU A C 1
ATOM 824 O O . LEU A 1 102 ? -6.645 0.170 14.018 1.00 97.38 102 LEU A O 1
ATOM 828 N N . VAL A 1 103 ? -6.548 2.377 14.392 1.00 97.38 103 VAL A N 1
ATOM 829 C CA . VAL A 1 103 ? -5.688 2.272 15.580 1.00 97.38 103 VAL A CA 1
ATOM 830 C C . VAL A 1 103 ? -6.422 1.601 16.740 1.00 97.38 103 VAL A C 1
ATOM 832 O O . VAL A 1 103 ? -5.799 0.849 17.489 1.00 97.38 103 VAL A O 1
ATOM 835 N N . ALA A 1 104 ? -7.718 1.863 16.913 1.00 97.38 104 ALA A N 1
ATOM 836 C CA . ALA A 1 104 ? -8.528 1.197 17.926 1.00 97.38 104 ALA A CA 1
ATOM 837 C C . ALA A 1 104 ? -8.666 -0.306 17.635 1.00 97.38 104 ALA A C 1
ATOM 839 O O . ALA A 1 104 ? -8.402 -1.104 18.531 1.00 97.38 104 ALA A O 1
ATOM 840 N N . LEU A 1 105 ? -8.982 -0.684 16.391 1.00 97.19 105 LEU A N 1
ATOM 841 C CA . LEU A 1 105 ? -9.066 -2.087 15.966 1.00 97.19 105 LEU A CA 1
ATOM 842 C C . LEU A 1 105 ? -7.736 -2.816 16.134 1.00 97.19 105 LEU A C 1
ATOM 844 O O . LEU A 1 105 ? -7.688 -3.870 16.748 1.00 97.19 105 LEU A O 1
ATOM 848 N N . ALA A 1 106 ? -6.630 -2.206 15.712 1.00 95.56 106 ALA A N 1
ATOM 849 C CA . ALA A 1 106 ? -5.301 -2.795 15.865 1.00 95.56 106 ALA A CA 1
ATOM 850 C C . ALA A 1 106 ? -4.861 -3.009 17.330 1.00 95.56 106 ALA A C 1
ATOM 852 O O . ALA A 1 106 ? -3.836 -3.645 17.580 1.00 95.56 106 ALA A O 1
ATOM 853 N N . ARG A 1 107 ? -5.574 -2.419 18.299 1.00 95.00 107 ARG A N 1
ATOM 854 C CA . ARG A 1 107 ? -5.352 -2.609 19.741 1.00 95.00 107 ARG A CA 1
ATOM 855 C C . ARG A 1 107 ? -6.316 -3.616 20.362 1.00 95.00 107 ARG A C 1
ATOM 857 O O . ARG A 1 107 ? -6.103 -3.979 21.518 1.00 95.00 107 ARG A O 1
ATOM 864 N N . ASP A 1 108 ? -7.359 -4.025 19.648 1.00 95.75 108 ASP A N 1
ATOM 865 C CA . ASP A 1 108 ? -8.312 -5.021 20.119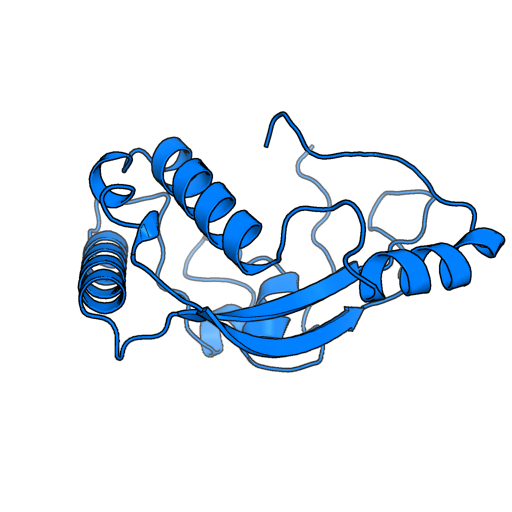 1.00 95.75 108 ASP A CA 1
ATOM 866 C C . ASP A 1 108 ? -7.648 -6.411 20.114 1.00 95.75 108 ASP A C 1
ATOM 868 O O . ASP A 1 108 ? -7.230 -6.885 19.059 1.00 95.75 108 ASP A O 1
ATOM 872 N N . PRO A 1 109 ? -7.540 -7.104 21.264 1.00 91.19 109 PRO A N 1
ATOM 873 C CA . PRO A 1 109 ? -7.001 -8.462 21.311 1.00 91.19 109 PRO A CA 1
ATOM 874 C C . PRO A 1 109 ? -7.816 -9.493 20.515 1.00 91.19 109 PRO A C 1
ATOM 876 O O . PRO A 1 109 ? -7.311 -10.586 20.257 1.00 91.19 109 PRO A O 1
ATOM 879 N N . GLY A 1 110 ? -9.079 -9.191 20.198 1.00 92.81 110 GLY A N 1
ATOM 880 C CA . GLY A 1 110 ? -9.946 -10.021 19.365 1.00 92.81 110 GLY A CA 1
ATOM 881 C C . GLY A 1 110 ? -9.744 -9.824 17.862 1.00 92.81 110 GLY A C 1
ATOM 882 O O . GLY A 1 110 ? -10.207 -10.663 17.091 1.00 92.81 110 GLY A O 1
ATOM 883 N N . GLU A 1 111 ? -9.049 -8.762 17.449 1.00 94.75 111 GLU A N 1
ATOM 884 C CA . GLU A 1 111 ? -8.786 -8.455 16.045 1.00 94.75 111 GLU A CA 1
ATOM 885 C C . GLU A 1 111 ? -7.516 -9.170 15.564 1.00 94.75 111 GLU A C 1
ATOM 887 O O . GLU A 1 111 ? -6.453 -9.089 16.182 1.00 94.75 111 GLU A O 1
ATOM 892 N N . ALA A 1 112 ? -7.621 -9.905 14.457 1.00 90.44 112 ALA A N 1
ATOM 893 C CA . ALA A 1 112 ? -6.551 -10.779 13.968 1.00 90.44 112 ALA A CA 1
ATOM 894 C C . ALA A 1 112 ? -5.980 -10.366 12.602 1.00 90.44 112 ALA A C 1
ATOM 896 O O . ALA A 1 112 ? -4.8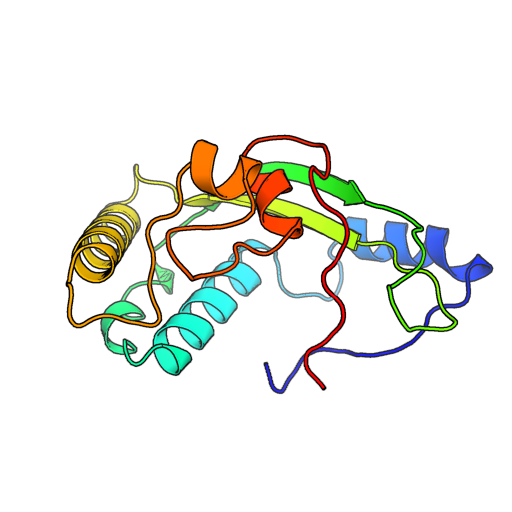96 -10.823 12.231 1.00 90.44 112 ALA A O 1
ATOM 897 N N . LEU A 1 113 ? -6.704 -9.546 11.843 1.00 92.31 113 LEU A N 1
ATOM 898 C CA . LEU A 1 113 ? -6.395 -9.152 10.470 1.00 92.31 113 LEU A CA 1
ATOM 899 C C . LEU A 1 113 ? -5.826 -7.731 10.391 1.00 92.31 113 LEU A C 1
ATOM 901 O O . LEU A 1 113 ? -5.045 -7.442 9.484 1.00 92.31 113 LEU A O 1
ATOM 905 N N . ILE A 1 114 ? -6.146 -6.864 11.354 1.00 94.38 114 ILE A N 1
ATOM 906 C CA . ILE A 1 114 ? -5.620 -5.497 11.429 1.00 94.38 114 ILE A CA 1
ATOM 907 C C . ILE A 1 114 ? -4.568 -5.385 12.534 1.00 94.38 114 ILE A C 1
ATOM 909 O O . ILE A 1 114 ? -4.816 -5.664 13.701 1.00 94.38 114 ILE A O 1
ATOM 913 N N . ILE A 1 115 ? -3.375 -4.917 12.163 1.00 93.75 115 ILE A N 1
ATOM 914 C CA . ILE A 1 115 ? -2.241 -4.744 13.076 1.00 93.75 115 ILE A CA 1
ATOM 915 C C . ILE A 1 115 ? -1.630 -3.350 12.972 1.00 93.75 115 ILE A C 1
ATOM 917 O O . ILE A 1 115 ? -1.609 -2.734 11.908 1.00 93.75 115 ILE A O 1
ATOM 921 N N . CYS A 1 116 ? -1.053 -2.873 14.075 1.00 94.12 116 CYS A N 1
ATOM 922 C CA . CYS A 1 116 ? -0.313 -1.616 14.118 1.00 94.12 116 CYS A CA 1
ATOM 923 C C . CYS A 1 116 ? 1.191 -1.909 14.134 1.00 94.12 116 CYS A C 1
ATOM 925 O O . CYS A 1 116 ? 1.771 -2.128 15.195 1.00 94.12 116 CYS A O 1
ATOM 927 N N . ALA A 1 117 ? 1.821 -1.909 12.957 1.00 94.56 117 ALA A N 1
ATOM 928 C CA . ALA A 1 117 ? 3.261 -2.120 12.816 1.00 94.56 117 ALA A CA 1
ATOM 929 C C . ALA A 1 117 ? 4.028 -0.787 12.803 1.00 94.56 117 ALA A C 1
ATOM 931 O O . ALA A 1 117 ? 3.763 0.097 11.986 1.00 94.56 117 ALA A O 1
ATOM 932 N N . GLY A 1 118 ? 5.008 -0.655 13.694 1.00 94.81 118 GLY A N 1
ATOM 933 C CA . GLY A 1 118 ? 5.910 0.487 13.766 1.00 94.81 118 GLY A CA 1
ATOM 934 C C . GLY A 1 118 ? 7.178 0.317 12.927 1.00 94.81 118 GLY A C 1
ATOM 935 O O . GLY A 1 118 ? 7.401 -0.679 12.236 1.00 94.81 118 GLY A O 1
ATOM 936 N N . ARG A 1 119 ? 8.073 1.309 13.024 1.00 96.44 119 ARG A N 1
ATOM 937 C CA . ARG A 1 119 ? 9.384 1.275 12.353 1.00 96.44 119 ARG A CA 1
ATOM 938 C C . ARG A 1 119 ? 10.191 0.037 12.740 1.00 96.44 119 ARG A C 1
ATOM 940 O O . ARG A 1 119 ? 10.796 -0.572 11.865 1.00 96.44 119 ARG A O 1
ATOM 947 N N . GLU A 1 120 ? 10.229 -0.306 14.025 1.00 96.38 120 GLU A N 1
ATOM 948 C CA . GLU A 1 120 ? 10.996 -1.458 14.503 1.00 96.38 120 GLU A CA 1
ATOM 949 C C . GLU A 1 120 ? 10.440 -2.764 13.936 1.00 96.38 120 GLU A C 1
ATOM 951 O O . GLU A 1 120 ? 11.220 -3.561 13.422 1.00 96.38 120 GLU A O 1
ATOM 956 N N . ASP A 1 121 ? 9.118 -2.942 13.910 1.00 96.19 121 ASP A N 1
ATOM 957 C CA . ASP A 1 121 ? 8.479 -4.127 13.325 1.00 96.19 121 ASP A CA 1
ATOM 958 C C . ASP A 1 121 ? 8.804 -4.268 11.833 1.00 96.19 121 ASP A C 1
ATOM 960 O O . ASP A 1 121 ? 9.162 -5.349 11.363 1.00 96.19 121 ASP A O 1
ATOM 964 N N . ILE A 1 122 ? 8.757 -3.161 11.081 1.00 96.12 122 ILE A N 1
ATOM 965 C CA . ILE A 1 122 ? 9.119 -3.129 9.656 1.00 96.12 122 ILE A CA 1
ATOM 966 C C . ILE A 1 122 ? 10.602 -3.470 9.459 1.00 96.12 122 ILE A C 1
ATOM 968 O O . ILE A 1 122 ? 10.950 -4.230 8.554 1.00 96.12 122 ILE A O 1
ATOM 972 N N . VAL A 1 123 ? 11.488 -2.933 10.304 1.00 95.62 123 VAL A N 1
ATOM 973 C CA . VAL A 1 123 ? 12.928 -3.231 10.253 1.00 95.62 123 VAL A CA 1
ATOM 974 C C . VAL A 1 123 ? 13.207 -4.691 10.589 1.00 95.62 123 VAL A C 1
ATOM 976 O O . VAL A 1 123 ? 14.077 -5.283 9.960 1.00 95.62 123 VAL A O 1
ATOM 979 N N . HIS A 1 124 ? 12.470 -5.300 11.514 1.00 94.38 124 HIS A N 1
ATOM 980 C CA . HIS A 1 124 ? 12.626 -6.715 11.857 1.00 94.38 124 HIS A CA 1
ATOM 981 C C . HIS A 1 124 ? 11.852 -7.656 10.919 1.00 94.38 124 HIS A C 1
ATOM 983 O O . HIS A 1 124 ? 12.134 -8.852 10.892 1.00 94.38 124 HIS A O 1
ATOM 989 N N . GLY A 1 125 ? 10.899 -7.136 10.140 1.00 93.94 125 GLY A N 1
ATOM 990 C CA . GLY A 1 125 ? 10.036 -7.914 9.248 1.00 93.94 125 GLY A CA 1
ATOM 991 C C . GLY A 1 125 ? 8.953 -8.717 9.977 1.00 93.94 125 GLY A C 1
ATOM 992 O O . GLY A 1 125 ? 8.448 -9.697 9.427 1.00 93.94 125 GLY A O 1
ATOM 993 N N . ARG A 1 126 ? 8.610 -8.352 11.218 1.00 93.94 126 ARG A N 1
ATOM 994 C CA . ARG A 1 126 ? 7.645 -9.083 12.053 1.00 93.94 126 ARG A CA 1
ATOM 995 C C . ARG A 1 126 ? 7.073 -8.231 13.178 1.00 93.94 126 ARG A C 1
ATOM 997 O O . ARG A 1 126 ? 7.772 -7.371 13.698 1.00 93.94 126 ARG A O 1
ATOM 1004 N N . ILE A 1 127 ? 5.863 -8.577 13.607 1.00 92.50 127 ILE A N 1
ATOM 1005 C CA . ILE A 1 127 ? 5.239 -8.126 14.856 1.00 92.50 127 ILE A CA 1
ATOM 1006 C C . ILE A 1 127 ? 4.691 -9.357 15.586 1.00 92.50 127 ILE A C 1
ATOM 1008 O O . ILE A 1 127 ? 3.823 -10.071 15.086 1.00 92.50 127 ILE A O 1
ATOM 1012 N N . GLY A 1 128 ? 5.264 -9.686 16.745 1.00 88.75 128 GLY A N 1
ATOM 1013 C CA . GLY A 1 128 ? 4.953 -10.949 17.423 1.00 88.75 128 GLY A CA 1
ATOM 1014 C C . GLY A 1 128 ? 5.225 -12.168 16.525 1.00 88.75 128 GLY A C 1
ATOM 1015 O O . GLY A 1 128 ? 6.366 -12.390 16.115 1.00 88.75 128 GLY A O 1
ATOM 1016 N N . ALA A 1 129 ? 4.186 -12.959 16.244 1.00 88.94 129 ALA A N 1
ATOM 1017 C CA . ALA A 1 129 ? 4.237 -14.125 15.354 1.00 88.94 129 ALA A CA 1
ATOM 1018 C C . ALA A 1 129 ? 3.898 -13.805 13.883 1.00 88.94 129 ALA A C 1
ATOM 1020 O O . ALA A 1 129 ? 4.001 -14.683 13.029 1.00 88.94 129 ALA A O 1
ATOM 1021 N N . LEU A 1 130 ? 3.490 -12.570 13.587 1.00 89.94 130 LEU A N 1
ATOM 1022 C CA . LEU A 1 130 ? 3.047 -12.149 12.263 1.00 89.94 130 LEU A CA 1
ATOM 1023 C C . LEU A 1 130 ? 4.221 -11.606 11.453 1.00 89.94 130 LEU A C 1
ATOM 1025 O O . LEU A 1 130 ? 5.091 -10.910 11.982 1.00 89.94 130 LEU A O 1
ATOM 1029 N N . TYR A 1 131 ? 4.228 -11.902 10.157 1.00 91.75 131 TYR A N 1
ATOM 1030 C CA . TYR A 1 131 ? 5.224 -11.382 9.227 1.00 91.75 131 TYR A CA 1
ATOM 1031 C C . TYR A 1 131 ? 4.788 -10.034 8.663 1.00 91.75 131 TYR A C 1
ATOM 1033 O O . TYR A 1 131 ? 3.661 -9.875 8.202 1.00 91.75 131 TYR A O 1
ATOM 1041 N N . VAL A 1 132 ? 5.717 -9.082 8.633 1.00 92.50 132 VAL A N 1
ATOM 1042 C CA . VAL A 1 132 ? 5.541 -7.811 7.928 1.00 92.50 132 VAL A CA 1
ATOM 1043 C C . VAL A 1 132 ? 6.181 -7.949 6.554 1.00 92.50 132 VAL A C 1
ATOM 1045 O O . VAL A 1 132 ? 7.362 -8.281 6.432 1.00 92.50 132 VAL A O 1
ATOM 1048 N N . ALA A 1 133 ? 5.395 -7.712 5.507 1.00 91.19 133 ALA A N 1
ATOM 1049 C CA . ALA A 1 133 ? 5.844 -7.947 4.145 1.00 91.19 133 ALA A CA 1
ATOM 1050 C C . ALA A 1 133 ? 7.062 -7.060 3.777 1.00 91.19 133 ALA A C 1
ATOM 1052 O O . ALA A 1 133 ? 7.091 -5.877 4.128 1.00 91.19 133 ALA A O 1
ATOM 1053 N N . PRO A 1 134 ? 8.063 -7.573 3.034 1.00 91.75 134 PRO A N 1
ATOM 1054 C CA . PRO A 1 134 ? 9.305 -6.842 2.749 1.00 91.75 134 PRO A CA 1
ATOM 1055 C C . PRO A 1 134 ? 9.126 -5.481 2.061 1.00 91.75 134 PRO A C 1
ATOM 1057 O O . PRO A 1 134 ? 9.955 -4.587 2.247 1.00 91.75 134 PRO A O 1
ATOM 1060 N N . GLN A 1 135 ? 8.056 -5.296 1.279 1.00 93.00 135 GLN A N 1
ATOM 1061 C CA . GLN A 1 135 ? 7.736 -4.014 0.646 1.00 93.00 135 GLN A CA 1
ATOM 1062 C C . GLN A 1 135 ? 7.366 -2.909 1.648 1.00 93.00 135 GLN A C 1
ATOM 1064 O O . GLN A 1 135 ? 7.529 -1.734 1.325 1.00 93.00 135 GLN A O 1
ATOM 1069 N N . SER A 1 136 ? 6.958 -3.248 2.876 1.00 95.06 136 SER A N 1
ATOM 1070 C CA . SER A 1 136 ? 6.656 -2.261 3.922 1.00 95.06 136 SER A CA 1
ATOM 1071 C C . SER A 1 136 ? 7.882 -1.436 4.327 1.00 95.06 136 SER A C 1
ATOM 1073 O O . SER A 1 136 ? 7.734 -0.333 4.843 1.00 95.06 136 SER A O 1
ATOM 1075 N N . ALA A 1 137 ? 9.102 -1.898 4.018 1.00 95.75 137 ALA A N 1
ATOM 1076 C CA . ALA A 1 137 ? 10.328 -1.112 4.176 1.00 95.75 137 ALA A CA 1
ATOM 1077 C C . ALA A 1 137 ? 10.262 0.259 3.473 1.00 95.75 137 ALA A C 1
ATOM 1079 O O . ALA A 1 137 ? 10.855 1.230 3.948 1.00 95.75 137 ALA A O 1
ATOM 1080 N N . PHE A 1 138 ? 9.506 0.366 2.375 1.00 96.00 138 PHE A N 1
ATOM 1081 C CA . PHE A 1 138 ? 9.355 1.615 1.627 1.00 96.00 138 PHE A CA 1
ATOM 1082 C C . PHE A 1 138 ? 8.447 2.645 2.314 1.00 96.00 138 PHE A C 1
ATOM 1084 O O . PHE A 1 138 ? 8.442 3.812 1.923 1.00 96.00 138 PHE A O 1
ATOM 1091 N N . LEU A 1 139 ? 7.726 2.250 3.370 1.00 95.31 139 LEU A N 1
ATOM 1092 C CA . LEU A 1 139 ? 6.982 3.178 4.225 1.00 95.31 139 LEU A CA 1
ATOM 1093 C C . LEU A 1 139 ? 7.921 4.000 5.124 1.00 95.31 139 LEU A C 1
ATOM 1095 O O . LEU A 1 139 ? 7.590 5.120 5.502 1.00 95.31 139 LEU A O 1
ATOM 1099 N N . ILE A 1 140 ? 9.114 3.478 5.440 1.00 95.56 140 ILE A N 1
ATOM 1100 C CA . ILE A 1 140 ? 10.070 4.110 6.370 1.00 95.56 140 ILE A CA 1
ATOM 1101 C C . ILE A 1 140 ? 11.383 4.565 5.718 1.00 95.56 140 ILE A C 1
ATOM 1103 O O . ILE A 1 140 ? 12.230 5.149 6.406 1.00 95.56 140 ILE A O 1
ATOM 1107 N N . GLY A 1 141 ? 11.565 4.303 4.421 1.00 93.75 141 GLY A N 1
ATOM 1108 C CA . GLY A 1 141 ? 12.777 4.610 3.661 1.00 93.75 141 GLY A CA 1
ATOM 1109 C C . GLY A 1 141 ? 12.620 4.366 2.157 1.00 93.75 141 GLY A C 1
ATOM 1110 O O . GLY A 1 141 ? 11.528 4.126 1.658 1.00 93.75 141 GLY A O 1
ATOM 1111 N N . ASP A 1 142 ? 13.721 4.440 1.415 1.00 92.81 142 ASP A N 1
ATOM 1112 C CA . ASP A 1 142 ? 13.786 4.227 -0.040 1.00 92.81 142 ASP A CA 1
ATOM 1113 C C . ASP A 1 142 ? 14.504 2.921 -0.422 1.00 92.81 142 ASP A C 1
ATOM 1115 O O . ASP A 1 142 ? 14.698 2.615 -1.600 1.00 92.81 142 ASP A O 1
ATOM 1119 N N . ARG A 1 143 ? 14.898 2.131 0.581 1.00 91.75 143 ARG A N 1
ATOM 1120 C CA . ARG A 1 143 ? 15.642 0.886 0.414 1.00 91.75 143 ARG A CA 1
ATOM 1121 C C . ARG A 1 143 ? 14.880 -0.277 1.012 1.00 91.75 143 ARG A C 1
ATOM 1123 O O . ARG A 1 143 ? 14.324 -0.203 2.101 1.00 91.75 143 ARG A O 1
ATOM 1130 N N . ARG A 1 144 ? 14.936 -1.388 0.290 1.00 90.62 144 ARG A N 1
ATOM 1131 C CA . ARG A 1 144 ? 14.478 -2.686 0.769 1.00 90.62 144 ARG A CA 1
ATOM 1132 C C . ARG A 1 144 ? 15.386 -3.156 1.909 1.00 90.62 144 ARG A C 1
ATOM 1134 O O . ARG A 1 144 ? 16.606 -3.106 1.761 1.00 90.62 144 ARG A O 1
ATOM 1141 N N . LEU A 1 145 ? 14.787 -3.665 2.984 1.00 91.50 145 LEU A N 1
ATOM 1142 C CA . LEU A 1 145 ? 15.513 -4.216 4.136 1.00 91.50 145 LEU A CA 1
ATOM 1143 C C . LEU A 1 145 ? 15.638 -5.745 4.081 1.00 91.50 145 LEU A C 1
ATOM 1145 O O . LEU A 1 145 ? 16.683 -6.280 4.432 1.00 91.50 145 LEU A O 1
ATOM 1149 N N . HIS A 1 146 ? 14.617 -6.432 3.555 1.00 88.75 146 HIS A N 1
ATOM 1150 C CA . HIS A 1 146 ? 14.532 -7.899 3.548 1.00 88.75 146 HIS A CA 1
ATOM 1151 C C . HIS A 1 146 ? 14.329 -8.475 2.149 1.00 88.75 146 HIS A C 1
ATOM 1153 O O . HIS A 1 146 ? 13.763 -7.831 1.261 1.00 88.75 146 HIS A O 1
ATOM 1159 N N . ALA A 1 147 ? 14.782 -9.710 1.934 1.00 86.44 147 ALA A N 1
ATOM 1160 C CA . ALA A 1 147 ? 14.442 -10.464 0.730 1.00 86.44 147 ALA A CA 1
ATOM 1161 C C . ALA A 1 147 ? 12.933 -10.757 0.678 1.00 86.44 147 ALA A C 1
ATOM 1163 O O . ALA A 1 147 ? 12.271 -10.782 1.712 1.00 86.44 147 ALA A O 1
ATOM 1164 N N . ASP A 1 148 ? 12.395 -10.979 -0.526 1.00 84.38 148 ASP A N 1
ATOM 1165 C CA . ASP A 1 148 ? 11.015 -11.458 -0.655 1.00 84.38 148 ASP A CA 1
ATOM 1166 C C . ASP A 1 148 ? 10.877 -12.811 0.055 1.00 84.38 148 ASP A C 1
ATOM 1168 O O . ASP A 1 148 ? 11.778 -13.653 -0.020 1.00 84.38 148 ASP A O 1
ATOM 1172 N N . LEU A 1 149 ? 9.743 -13.026 0.718 1.00 80.56 149 LEU A N 1
ATOM 1173 C CA . LEU A 1 149 ? 9.388 -14.348 1.214 1.00 80.56 149 LEU A CA 1
ATOM 1174 C C . LEU A 1 149 ? 8.971 -15.225 0.020 1.00 80.56 149 LEU A C 1
ATOM 1176 O O . LEU A 1 149 ? 8.381 -14.710 -0.936 1.00 80.56 149 LEU A O 1
ATOM 1180 N N . PRO A 1 150 ? 9.282 -16.533 0.026 1.00 74.69 150 PRO A N 1
ATOM 1181 C CA . PRO A 1 150 ? 8.706 -17.443 -0.955 1.00 74.69 150 PRO A CA 1
ATOM 1182 C C . PRO A 1 150 ? 7.179 -17.408 -0.831 1.00 74.69 150 PRO A C 1
ATOM 1184 O O . PRO A 1 150 ? 6.655 -17.268 0.275 1.00 74.69 150 PRO A O 1
ATOM 1187 N N . ALA A 1 151 ? 6.468 -17.530 -1.954 1.00 66.56 151 ALA A N 1
ATOM 1188 C CA . ALA A 1 151 ? 5.015 -17.645 -1.908 1.00 66.56 151 ALA A CA 1
ATOM 1189 C C . ALA A 1 151 ? 4.624 -18.828 -0.998 1.00 66.56 151 ALA A C 1
ATOM 1191 O O . ALA A 1 151 ? 5.292 -19.872 -1.064 1.00 66.56 151 ALA A O 1
ATOM 1192 N N . PRO A 1 152 ? 3.592 -18.687 -0.143 1.00 60.97 152 PRO A N 1
ATOM 1193 C CA . PRO A 1 152 ? 3.042 -19.836 0.562 1.00 60.97 152 PRO A CA 1
ATOM 1194 C C . PRO A 1 152 ? 2.667 -20.908 -0.472 1.00 60.97 152 PRO A C 1
ATOM 1196 O O . PRO A 1 152 ? 2.157 -20.582 -1.546 1.00 60.97 152 PRO A O 1
ATOM 1199 N N . ARG A 1 153 ? 3.039 -22.159 -0.181 1.00 46.03 153 ARG A N 1
ATOM 1200 C CA . ARG A 1 153 ? 2.725 -23.312 -1.034 1.00 46.03 153 ARG A CA 1
ATOM 1201 C C . ARG A 1 153 ? 1.237 -23.616 -1.017 1.00 46.03 153 ARG A C 1
ATOM 1203 O O . ARG A 1 153 ? 0.641 -23.467 0.071 1.00 46.03 153 ARG A O 1
#

Radius of gyration: 17.09 Å; Cα contacts (8 Å, |Δi|>4): 155; chains: 1; bounding box: 34×41×45 Å

Foldseek 3Di:
DVDDDDDDDDPVCVVVVVVVVVVCPPDDDPLRVVLVVVCVLCVVQVNNVLNVCSVVKGKAWDDKAWDDQDDAPPDPDGDIDIDTDIDTPCVGPSSVVSVVVLVVLQPDPPRDSRHDDDPVCLLVQHDDPGGNAQVCVVVVDRDGNDDGDHPDD

pLDDT: mean 92.53, std 7.6, range [46.03, 98.19]

Secondary structure (DSSP, 8-state):
--S-------GGGHHHHHHHHHHTTTS--HHHHHHHHHHHHHHHTT-GGGGTTGGG--EEEEEEEEEEEEEPTTSSSEEEEEEEEEEE-TTSHHHHHHHHHHHHHTT-TT-SS-----HHHHHHTEETTEEPPGGGGGGT-SS--SPPPPPP-